Protein AF-A0A6N6KAQ1-F1 (afdb_monomer_lite)

Radius of gyration: 24.55 Å; chains: 1; bounding box: 81×33×63 Å

pLDDT: mean 86.05, std 16.16, range [43.03, 98.62]

Structure (mmCIF, N/CA/C/O backbone):
data_AF-A0A6N6KAQ1-F1
#
_entry.id   AF-A0A6N6KAQ1-F1
#
loop_
_atom_site.group_PDB
_atom_site.id
_atom_site.type_symbol
_atom_site.label_atom_id
_atom_site.label_alt_id
_atom_site.label_comp_id
_atom_site.label_asym_id
_atom_site.label_entity_id
_atom_site.label_seq_id
_atom_site.pdbx_PDB_ins_code
_atom_site.Cartn_x
_atom_site.Cartn_y
_atom_site.Cartn_z
_atom_site.occupancy
_atom_site.B_iso_or_equiv
_atom_site.auth_seq_id
_atom_site.auth_comp_id
_atom_site.auth_asym_id
_atom_site.auth_atom_id
_atom_site.pdbx_PDB_model_num
ATOM 1 N N . MET A 1 1 ? -50.392 -25.477 21.463 1.00 46.09 1 MET A N 1
ATOM 2 C CA . MET A 1 1 ? -50.416 -24.000 21.456 1.00 46.09 1 MET A CA 1
ATOM 3 C C . MET A 1 1 ? -49.168 -23.541 22.203 1.00 46.09 1 MET A C 1
ATOM 5 O O . MET A 1 1 ? -49.264 -23.112 23.339 1.00 46.09 1 MET A O 1
ATOM 9 N N . GLU A 1 2 ? -47.952 -23.886 21.784 1.00 53.78 2 GLU A N 1
ATOM 10 C CA . GLU A 1 2 ? -47.309 -23.620 20.484 1.00 53.78 2 GLU A CA 1
ATOM 11 C C . GLU A 1 2 ? -47.374 -22.140 20.098 1.00 53.78 2 GLU A C 1
ATOM 13 O O . GLU A 1 2 ? -48.457 -21.604 19.882 1.00 53.78 2 GLU A O 1
ATOM 18 N N . GLU A 1 3 ? -46.170 -21.562 20.034 1.00 53.16 3 GLU A N 1
ATOM 19 C CA . GLU A 1 3 ? -45.783 -20.278 19.437 1.00 53.16 3 GLU A CA 1
ATOM 20 C C . GLU A 1 3 ? -45.993 -19.004 20.267 1.00 53.16 3 GLU A C 1
ATOM 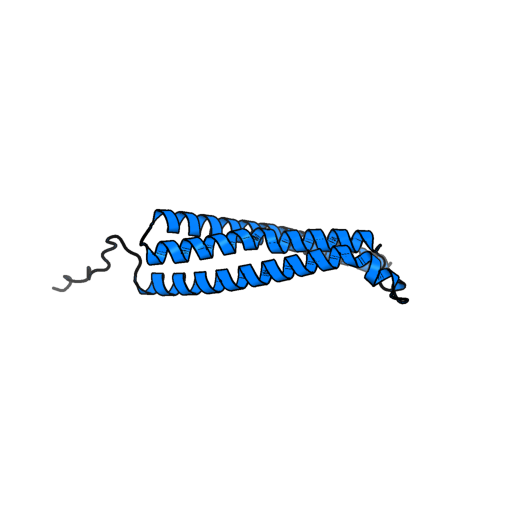22 O O . GLU A 1 3 ? -46.768 -18.124 19.907 1.00 53.16 3 GLU A O 1
ATOM 27 N N . MET A 1 4 ? -45.220 -18.845 21.351 1.00 53.38 4 MET A N 1
ATOM 28 C CA . MET A 1 4 ? -44.944 -17.510 21.900 1.00 53.38 4 MET A CA 1
ATOM 29 C C . MET A 1 4 ? -43.642 -17.461 22.712 1.00 53.38 4 MET A C 1
ATOM 31 O O . MET A 1 4 ? -43.701 -17.396 23.932 1.00 53.38 4 MET A O 1
ATOM 35 N N . ASN A 1 5 ? -42.480 -17.542 22.046 1.00 51.81 5 ASN A N 1
ATOM 36 C CA . ASN A 1 5 ? -41.275 -16.756 22.391 1.00 51.81 5 ASN A CA 1
ATOM 37 C C . ASN A 1 5 ? -40.115 -17.011 21.400 1.00 51.81 5 ASN A C 1
ATOM 39 O O . ASN A 1 5 ? -39.075 -17.547 21.760 1.00 51.81 5 ASN A O 1
ATOM 43 N N . LEU A 1 6 ? -40.297 -16.670 20.119 1.00 50.78 6 LEU A N 1
ATOM 44 C CA . LEU A 1 6 ? -39.203 -16.671 19.125 1.00 50.78 6 LEU A CA 1
ATOM 45 C C . LEU A 1 6 ? -38.761 -15.255 18.730 1.00 50.78 6 LEU A C 1
ATOM 47 O O . LEU A 1 6 ? -38.100 -15.062 17.717 1.00 50.78 6 LEU A O 1
ATOM 51 N N . ILE A 1 7 ? -39.096 -14.264 19.556 1.00 52.97 7 ILE A N 1
ATOM 52 C CA . ILE A 1 7 ? -38.524 -12.916 19.484 1.00 52.97 7 ILE A CA 1
ATOM 53 C C . ILE A 1 7 ? -37.690 -12.714 20.755 1.00 52.97 7 ILE A C 1
ATOM 55 O O . ILE A 1 7 ? -37.927 -11.809 21.546 1.00 52.97 7 ILE A O 1
ATOM 59 N N . ASP A 1 8 ? -36.759 -13.640 20.988 1.00 50.12 8 ASP A N 1
ATOM 60 C CA . ASP A 1 8 ? -35.708 -13.494 21.991 1.00 50.12 8 ASP A CA 1
ATOM 61 C C . ASP A 1 8 ? -34.624 -12.582 21.401 1.00 50.12 8 ASP A C 1
ATOM 63 O O . ASP A 1 8 ? -33.769 -12.991 20.617 1.00 50.12 8 ASP A O 1
ATOM 67 N N . ASP A 1 9 ? -34.794 -11.294 21.676 1.00 52.06 9 ASP A N 1
ATOM 68 C CA . ASP A 1 9 ? -33.719 -10.382 22.067 1.00 52.06 9 ASP A CA 1
ATOM 69 C C . ASP A 1 9 ? -32.486 -10.227 21.153 1.00 52.06 9 ASP A C 1
ATOM 71 O O . ASP A 1 9 ? -31.412 -9.823 21.592 1.00 52.06 9 ASP A O 1
ATOM 75 N N . THR A 1 10 ? -32.625 -10.398 19.835 1.00 55.03 10 THR A N 1
ATOM 76 C CA . THR A 1 10 ? -31.720 -9.713 18.889 1.00 55.03 10 THR A CA 1
ATOM 77 C C . THR A 1 10 ? -32.209 -8.294 18.635 1.00 55.03 10 THR A C 1
ATOM 79 O O . THR A 1 10 ? -32.349 -7.865 17.484 1.00 55.03 10 THR A O 1
ATOM 82 N N . SER A 1 11 ? -32.520 -7.581 19.715 1.00 43.03 11 SER A N 1
ATOM 83 C CA . SER A 1 11 ? -32.718 -6.144 19.707 1.00 43.03 11 SER A CA 1
ATOM 84 C C . SER A 1 11 ? -31.501 -5.523 19.013 1.00 43.03 11 SER A C 1
ATOM 86 O O . SER A 1 11 ? -30.397 -5.425 19.547 1.00 43.03 11 SER A O 1
ATOM 88 N N . ILE A 1 12 ? -31.687 -5.130 17.748 1.00 50.78 12 ILE A N 1
ATOM 89 C CA . ILE A 1 12 ? -30.806 -4.190 17.058 1.00 50.78 12 ILE A CA 1
ATOM 90 C C . ILE A 1 12 ? -31.074 -2.829 17.707 1.00 50.78 12 ILE A C 1
ATOM 92 O O . ILE A 1 12 ? -31.656 -1.923 17.121 1.00 50.78 12 ILE A O 1
ATOM 96 N N . GLU A 1 13 ? -30.691 -2.715 18.974 1.00 44.00 13 GLU A N 1
ATOM 97 C CA . GLU A 1 13 ? -30.700 -1.487 19.744 1.00 44.00 13 GLU A CA 1
ATOM 98 C C . GLU A 1 13 ? -29.250 -1.008 19.849 1.00 44.00 13 GLU A C 1
ATOM 100 O O . GLU A 1 13 ? -28.481 -1.335 20.748 1.00 44.00 13 GLU A O 1
ATOM 105 N N . GLY A 1 14 ? -28.851 -0.245 18.830 1.00 54.91 14 GLY A N 1
ATOM 106 C CA . GLY A 1 14 ? -27.831 0.798 18.950 1.00 54.91 14 GLY A CA 1
ATOM 107 C C . GLY A 1 14 ? -26.362 0.387 19.090 1.00 54.91 14 GLY A C 1
ATOM 108 O O . GLY A 1 14 ? -25.520 1.269 19.266 1.00 54.91 14 GLY A O 1
ATOM 109 N N . GLY A 1 15 ? -25.994 -0.892 18.989 1.00 57.94 15 GLY A N 1
ATOM 110 C CA . GLY A 1 15 ? -24.590 -1.294 19.092 1.00 57.94 15 GLY A CA 1
ATOM 111 C C . GLY A 1 15 ? -24.250 -2.594 18.374 1.00 57.94 15 GLY A C 1
ATOM 112 O O . GLY A 1 15 ? -24.988 -3.566 18.435 1.00 57.94 15 GLY A O 1
ATOM 113 N N . PHE A 1 16 ? -23.083 -2.634 17.719 1.00 65.12 16 PHE A N 1
ATOM 114 C CA . PHE A 1 16 ? -22.513 -3.885 17.210 1.00 65.12 16 PHE A CA 1
ATOM 115 C C . PHE A 1 16 ? -22.430 -4.932 18.326 1.00 65.12 16 PHE A C 1
ATOM 117 O O . PHE A 1 16 ? -21.943 -4.613 19.417 1.00 65.12 16 PHE A O 1
ATOM 124 N N . ASN A 1 17 ? -22.810 -6.175 18.007 1.00 82.00 17 ASN A N 1
ATOM 125 C CA . ASN A 1 17 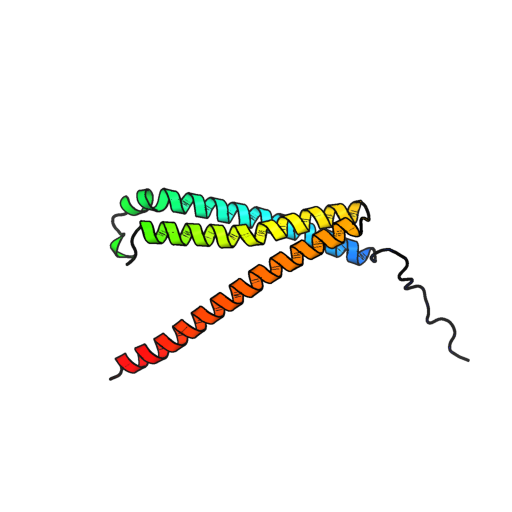? -22.532 -7.351 18.832 1.00 82.00 17 ASN A CA 1
ATOM 126 C C . ASN A 1 17 ? -21.059 -7.309 19.294 1.00 82.00 17 ASN A C 1
ATOM 128 O O . ASN A 1 17 ? -20.156 -7.015 18.500 1.00 82.00 17 ASN A O 1
ATOM 132 N N . ALA A 1 18 ? -20.824 -7.562 20.586 1.00 84.94 18 ALA A N 1
ATOM 133 C CA . ALA A 1 18 ? -19.498 -7.581 21.202 1.00 84.94 18 ALA A CA 1
ATOM 134 C C . ALA A 1 18 ? -18.503 -8.456 20.425 1.00 84.94 18 ALA A C 1
ATOM 136 O O . ALA A 1 18 ? -17.334 -8.092 20.285 1.00 84.94 18 ALA A O 1
ATOM 137 N N . GLU A 1 19 ? -18.982 -9.550 19.842 1.00 90.06 19 GLU A N 1
ATOM 138 C CA . GLU A 1 19 ? -18.185 -10.437 19.006 1.00 90.06 19 GLU A CA 1
ATOM 139 C C . GLU A 1 19 ? -17.703 -9.746 17.715 1.00 90.06 19 GLU A C 1
ATOM 141 O O . GLU A 1 19 ? -16.509 -9.742 17.414 1.00 90.06 19 GLU A O 1
ATOM 146 N N . ILE A 1 20 ? -18.596 -9.043 17.005 1.00 90.25 20 ILE A N 1
ATOM 147 C CA . ILE A 1 20 ? -18.255 -8.282 15.788 1.00 90.25 20 ILE A CA 1
ATOM 148 C C . ILE A 1 20 ? -17.245 -7.176 16.109 1.00 90.25 20 ILE A C 1
ATOM 150 O O . ILE A 1 20 ? -16.300 -6.951 15.347 1.00 90.25 20 ILE A O 1
ATOM 154 N N . LYS A 1 21 ? -17.406 -6.497 17.253 1.00 90.19 21 LYS A N 1
ATOM 155 C CA . LYS A 1 21 ? -16.430 -5.500 17.722 1.00 90.19 21 LYS A CA 1
ATOM 156 C C . LYS A 1 21 ? -15.059 -6.137 17.956 1.00 90.19 21 LYS A C 1
ATOM 158 O O . LYS A 1 21 ? -14.050 -5.531 17.597 1.00 90.19 21 LYS A O 1
ATOM 163 N N . GLY A 1 22 ? -15.024 -7.349 18.513 1.00 94.25 22 GLY A N 1
ATOM 164 C CA . GLY A 1 22 ? -13.812 -8.150 18.685 1.00 94.25 22 GLY A CA 1
ATOM 165 C C . GLY A 1 22 ? -13.110 -8.438 17.357 1.00 94.25 22 GLY A C 1
ATOM 166 O O . GLY A 1 22 ? -11.951 -8.055 17.181 1.00 94.25 22 GLY A O 1
ATOM 167 N N . TYR A 1 23 ? -13.828 -9.014 16.390 1.00 95.94 23 TYR A N 1
ATOM 168 C CA . TYR A 1 23 ? -13.274 -9.328 15.067 1.00 95.94 23 TYR A CA 1
ATOM 169 C C . TYR A 1 23 ? -12.795 -8.087 14.319 1.00 95.94 23 TYR A C 1
ATOM 171 O O . TYR A 1 23 ? -11.718 -8.092 13.716 1.00 95.94 23 TYR A O 1
ATOM 179 N N . LEU A 1 24 ? -13.557 -6.994 14.380 1.00 95.56 24 LEU A N 1
ATOM 180 C CA . LEU A 1 24 ? -13.166 -5.755 13.722 1.00 95.56 24 LEU A CA 1
ATOM 181 C C . LEU A 1 24 ? -11.943 -5.118 14.394 1.00 95.56 24 LEU A C 1
ATOM 183 O O . LEU A 1 24 ? -11.075 -4.591 13.698 1.00 95.56 24 LEU A O 1
ATOM 187 N N . MET A 1 25 ? -11.834 -5.200 15.723 1.00 96.94 25 MET A N 1
ATOM 188 C CA . MET A 1 25 ? -10.660 -4.727 16.462 1.00 96.94 25 MET A CA 1
ATOM 189 C C . MET A 1 25 ? -9.404 -5.496 16.050 1.00 96.94 25 MET A C 1
ATOM 191 O O . MET A 1 25 ? -8.356 -4.891 15.816 1.00 96.94 25 MET A O 1
ATOM 195 N N . GLU A 1 26 ? -9.496 -6.820 15.959 1.00 97.94 26 GLU A N 1
ATOM 196 C CA . GLU A 1 26 ? -8.383 -7.663 15.528 1.00 97.94 26 GLU A CA 1
ATOM 197 C C . GLU A 1 26 ? -8.007 -7.396 14.067 1.00 97.94 26 GLU A C 1
ATOM 199 O O . GLU A 1 26 ? -6.842 -7.120 13.767 1.00 97.94 26 GLU A O 1
ATOM 204 N N . THR A 1 27 ? -8.999 -7.343 13.179 1.00 97.75 27 THR A N 1
ATOM 205 C CA . THR A 1 27 ? -8.808 -7.009 11.761 1.00 97.75 27 THR A CA 1
ATOM 206 C C . THR A 1 27 ? -8.128 -5.651 11.596 1.00 97.75 27 THR A C 1
ATOM 208 O O . THR A 1 27 ? -7.188 -5.515 10.816 1.00 97.75 27 THR A O 1
ATOM 211 N N . ALA A 1 28 ? -8.548 -4.637 12.357 1.00 97.88 28 ALA A N 1
ATOM 212 C CA . ALA A 1 28 ? -7.954 -3.307 12.298 1.00 97.88 28 ALA A CA 1
ATOM 213 C C . ALA A 1 28 ? -6.498 -3.292 12.798 1.00 97.88 28 ALA A C 1
ATOM 215 O O . ALA A 1 28 ? -5.659 -2.597 12.222 1.00 97.88 28 ALA A O 1
ATOM 216 N N . LYS A 1 29 ? -6.155 -4.077 13.827 1.00 98.25 29 LYS A N 1
ATOM 217 C CA . LYS A 1 29 ? -4.762 -4.221 14.290 1.00 98.25 29 LYS A CA 1
ATOM 218 C C . LYS A 1 29 ? -3.878 -4.874 13.223 1.00 98.25 29 LYS A C 1
ATOM 220 O O . LYS A 1 29 ? -2.803 -4.344 12.936 1.00 98.25 29 LYS A O 1
ATOM 225 N N . TRP A 1 30 ? -4.342 -5.957 12.599 1.00 98.62 30 TRP A N 1
ATOM 226 C CA . TRP A 1 30 ? -3.623 -6.620 11.505 1.00 98.62 30 TRP A CA 1
ATOM 227 C C . TRP A 1 30 ? -3.490 -5.724 10.274 1.00 98.62 30 TRP A C 1
ATOM 229 O O . TRP A 1 30 ? -2.399 -5.598 9.720 1.00 98.62 30 TRP A O 1
ATOM 239 N N . ALA A 1 31 ? -4.556 -5.015 9.901 1.00 98.31 31 ALA A N 1
ATOM 240 C CA . ALA A 1 31 ? -4.527 -4.028 8.826 1.00 98.31 31 ALA A CA 1
ATOM 241 C C . ALA A 1 31 ? -3.477 -2.937 9.086 1.00 98.31 31 ALA A C 1
ATOM 243 O O . ALA A 1 31 ? -2.722 -2.582 8.181 1.00 98.31 31 ALA A O 1
ATOM 244 N N . ARG A 1 32 ? -3.367 -2.447 10.331 1.00 98.38 32 ARG A N 1
ATOM 245 C CA . ARG A 1 32 ? -2.332 -1.476 10.717 1.00 98.38 32 ARG A CA 1
ATOM 246 C C . ARG A 1 32 ? -0.928 -2.031 10.507 1.00 98.38 32 ARG A C 1
ATOM 248 O O . ARG A 1 32 ? -0.080 -1.334 9.957 1.00 98.38 32 ARG A O 1
ATOM 255 N N . PHE A 1 33 ? -0.689 -3.258 10.963 1.00 98.56 33 PHE A N 1
ATOM 256 C CA . PHE A 1 33 ? 0.603 -3.922 10.825 1.00 98.56 33 PHE A CA 1
ATOM 257 C C . PHE A 1 33 ? 0.986 -4.089 9.348 1.00 98.56 33 PHE A C 1
ATOM 259 O O . PHE A 1 33 ? 2.052 -3.629 8.939 1.00 98.56 33 PHE A O 1
ATOM 266 N N . ILE A 1 34 ? 0.084 -4.648 8.536 1.00 98.25 34 ILE A N 1
ATOM 267 C CA . ILE A 1 34 ? 0.293 -4.860 7.096 1.00 98.25 34 ILE A CA 1
ATOM 268 C C . ILE A 1 34 ? 0.558 -3.534 6.377 1.00 98.25 34 ILE A C 1
ATOM 270 O O . ILE A 1 34 ? 1.476 -3.454 5.559 1.00 98.25 34 ILE A O 1
ATOM 274 N N . ALA A 1 35 ? -0.204 -2.486 6.699 1.00 98.31 35 ALA A N 1
ATOM 275 C CA . ALA A 1 35 ? -0.032 -1.175 6.090 1.00 98.31 35 ALA A CA 1
ATOM 276 C C . ALA A 1 35 ? 1.352 -0.581 6.391 1.00 98.31 35 ALA A C 1
ATOM 278 O O . ALA A 1 35 ? 2.029 -0.120 5.474 1.00 98.31 35 ALA A O 1
ATOM 279 N N . ILE A 1 36 ? 1.800 -0.631 7.651 1.00 98.44 36 ILE A N 1
ATOM 280 C CA . ILE A 1 36 ? 3.124 -0.128 8.049 1.00 98.44 36 ILE A CA 1
ATOM 281 C C . ILE A 1 36 ? 4.227 -0.907 7.332 1.00 98.44 36 ILE A C 1
ATOM 283 O O . ILE A 1 36 ? 5.098 -0.294 6.718 1.00 98.44 36 ILE A O 1
ATOM 287 N N . VAL A 1 37 ? 4.173 -2.241 7.367 1.00 98.50 37 VAL A N 1
ATOM 288 C CA . VAL A 1 37 ? 5.174 -3.098 6.714 1.00 98.50 37 VAL A CA 1
ATOM 289 C C . VAL A 1 37 ? 5.239 -2.808 5.216 1.00 98.50 37 VAL A C 1
ATOM 291 O O . VAL A 1 37 ? 6.324 -2.604 4.677 1.00 98.50 37 VAL A O 1
ATOM 294 N N . SER A 1 38 ? 4.090 -2.704 4.550 1.00 97.94 38 SER A N 1
ATOM 295 C CA . SER A 1 38 ? 4.031 -2.431 3.111 1.00 97.94 38 SER A CA 1
ATOM 296 C C . SER A 1 38 ? 4.565 -1.043 2.759 1.00 97.94 38 SER A C 1
ATOM 298 O O . SER A 1 38 ? 5.279 -0.896 1.770 1.00 97.94 38 SER A O 1
ATOM 300 N N . ILE A 1 39 ? 4.269 -0.025 3.572 1.00 98.19 39 ILE A N 1
ATOM 301 C CA . ILE A 1 39 ? 4.806 1.328 3.375 1.00 98.19 39 ILE A CA 1
ATOM 302 C C . ILE A 1 39 ? 6.326 1.340 3.569 1.00 98.19 39 ILE A C 1
ATOM 304 O O . ILE A 1 39 ? 7.025 1.963 2.774 1.00 98.19 39 ILE A O 1
ATOM 308 N N . VAL A 1 40 ? 6.854 0.627 4.570 1.00 98.31 40 VAL A N 1
ATOM 309 C CA . VAL A 1 40 ? 8.306 0.493 4.780 1.00 98.31 40 VAL A CA 1
ATOM 310 C C . VAL A 1 40 ? 8.960 -0.215 3.594 1.00 98.31 40 VAL A C 1
ATOM 312 O O . VAL A 1 40 ? 9.948 0.289 3.066 1.00 98.31 40 VAL A O 1
ATOM 315 N N . ILE A 1 41 ? 8.391 -1.329 3.125 1.00 97.50 41 ILE A N 1
ATOM 316 C CA . ILE A 1 41 ? 8.879 -2.047 1.938 1.00 97.50 41 ILE A CA 1
ATOM 317 C C . ILE A 1 41 ? 8.862 -1.130 0.709 1.00 97.50 41 ILE A C 1
ATOM 319 O O . ILE A 1 41 ? 9.857 -1.052 -0.010 1.00 97.50 41 ILE A O 1
ATOM 323 N N . GLY A 1 42 ? 7.774 -0.391 0.488 1.00 97.44 42 GLY A N 1
ATOM 324 C CA . GLY A 1 42 ? 7.683 0.585 -0.596 1.00 97.44 42 GLY A CA 1
ATOM 325 C C . GLY A 1 42 ? 8.723 1.702 -0.470 1.00 97.44 42 GLY A C 1
ATOM 326 O O . GLY A 1 42 ? 9.354 2.066 -1.458 1.00 97.44 42 GLY A O 1
ATOM 327 N N . GLY A 1 43 ? 8.967 2.206 0.742 1.00 96.75 43 GLY A N 1
ATOM 328 C CA . GLY A 1 43 ? 9.999 3.208 1.010 1.00 96.75 43 GLY A CA 1
ATOM 329 C C . GLY A 1 43 ? 11.410 2.693 0.720 1.00 96.75 43 GLY A C 1
ATOM 330 O O . GLY A 1 43 ? 12.191 3.377 0.062 1.00 96.75 43 GLY A O 1
ATOM 331 N N . LEU A 1 44 ? 11.723 1.463 1.134 1.00 96.25 44 LEU A N 1
ATOM 332 C CA . LEU A 1 44 ? 12.995 0.809 0.813 1.00 96.25 44 LEU A CA 1
ATOM 333 C C . LEU A 1 44 ? 13.156 0.586 -0.697 1.00 96.25 44 LEU A C 1
ATOM 335 O O . LEU A 1 44 ? 14.244 0.794 -1.230 1.00 96.25 44 LEU A O 1
ATOM 339 N N . LEU A 1 45 ? 12.079 0.224 -1.399 1.00 95.19 45 LEU A N 1
ATOM 340 C CA . LEU A 1 45 ? 12.084 0.063 -2.854 1.00 95.19 45 LEU A CA 1
ATOM 341 C C . LEU A 1 45 ? 12.334 1.398 -3.575 1.00 95.19 45 LEU A C 1
ATOM 343 O O . LEU A 1 45 ? 13.122 1.455 -4.520 1.00 95.19 45 LEU A O 1
ATOM 347 N N . ALA A 1 46 ? 11.716 2.482 -3.099 1.00 95.75 46 ALA A N 1
ATOM 348 C CA . ALA A 1 46 ? 11.966 3.826 -3.607 1.00 95.75 46 ALA A CA 1
ATOM 349 C C . ALA A 1 46 ? 13.423 4.251 -3.370 1.00 95.75 46 ALA A C 1
ATOM 351 O O . ALA A 1 46 ? 14.064 4.760 -4.286 1.00 95.75 46 ALA A O 1
ATOM 352 N N . LEU A 1 47 ? 13.986 3.978 -2.189 1.00 94.06 47 LEU A N 1
ATOM 353 C CA . LEU A 1 47 ? 15.404 4.230 -1.920 1.00 94.06 47 LEU A CA 1
ATOM 354 C C . LEU A 1 47 ? 16.302 3.430 -2.867 1.00 94.06 47 LEU A C 1
ATOM 356 O O . LEU A 1 47 ? 17.193 4.005 -3.489 1.00 94.06 47 LEU A O 1
ATOM 360 N N . PHE A 1 48 ? 16.032 2.135 -3.046 1.00 90.12 48 PHE A N 1
ATOM 361 C CA . PHE A 1 48 ? 16.772 1.295 -3.988 1.00 90.12 48 PHE A CA 1
ATOM 362 C C . PHE A 1 48 ? 16.753 1.872 -5.409 1.00 90.12 48 PHE A C 1
ATOM 364 O O . PHE A 1 48 ? 17.787 1.889 -6.073 1.00 90.12 48 PHE A O 1
ATOM 371 N N . SER A 1 49 ? 15.616 2.415 -5.855 1.00 91.31 49 SER A N 1
ATOM 372 C CA . SER A 1 49 ? 15.502 3.015 -7.188 1.00 91.31 49 SER A CA 1
ATOM 373 C C . SER A 1 49 ? 16.462 4.191 -7.413 1.00 91.31 49 SER A C 1
ATOM 375 O O . SER A 1 49 ? 17.018 4.327 -8.500 1.00 91.31 49 SER A O 1
ATOM 377 N N . ILE A 1 50 ? 16.728 4.993 -6.377 1.00 89.25 50 ILE A N 1
ATOM 378 C CA . ILE A 1 50 ? 17.636 6.148 -6.447 1.00 89.25 50 ILE A CA 1
ATOM 379 C C . ILE A 1 50 ? 19.091 5.678 -6.571 1.00 89.25 50 ILE A C 1
ATOM 381 O O . ILE A 1 50 ? 19.872 6.246 -7.333 1.00 89.25 50 ILE A O 1
ATOM 385 N N . PHE A 1 51 ? 19.453 4.609 -5.858 1.00 86.38 51 PHE A N 1
ATOM 386 C CA . PHE A 1 51 ? 20.808 4.051 -5.873 1.00 86.38 51 PHE A CA 1
ATOM 387 C C . PHE A 1 51 ? 21.056 3.053 -7.012 1.00 86.38 51 PHE A C 1
ATOM 389 O O . PHE A 1 51 ? 22.203 2.655 -7.227 1.00 86.38 51 PHE A O 1
ATOM 396 N N . ALA A 1 52 ? 20.023 2.671 -7.770 1.00 81.06 52 ALA A N 1
ATOM 397 C CA . ALA A 1 52 ? 20.119 1.671 -8.830 1.00 81.06 52 ALA A CA 1
ATOM 398 C C . ALA A 1 52 ? 21.208 2.016 -9.857 1.00 81.06 52 ALA A C 1
ATOM 400 O O . ALA A 1 52 ? 21.987 1.146 -10.228 1.00 81.06 52 ALA A O 1
ATOM 401 N N . GLY A 1 53 ? 21.339 3.284 -10.262 1.00 74.38 53 GLY A N 1
ATOM 402 C CA . GLY A 1 53 ? 22.376 3.703 -11.213 1.00 74.38 53 GLY A CA 1
ATOM 403 C C . GLY A 1 53 ? 23.803 3.447 -10.715 1.00 74.38 53 GLY A C 1
ATOM 404 O O . GLY A 1 53 ? 24.629 2.914 -11.451 1.00 74.38 53 GLY A O 1
ATOM 405 N N . SER A 1 54 ? 24.088 3.772 -9.453 1.00 80.12 54 SER A N 1
ATOM 406 C CA . SER A 1 54 ? 25.412 3.581 -8.847 1.00 80.12 54 SER A CA 1
ATOM 407 C C . SER A 1 54 ? 25.725 2.107 -8.573 1.00 80.12 54 SER A C 1
ATOM 409 O O . SER A 1 54 ? 26.845 1.657 -8.819 1.00 80.12 54 SER A O 1
ATOM 411 N N . ILE A 1 55 ? 24.734 1.350 -8.090 1.00 74.62 55 ILE A N 1
ATOM 412 C CA . ILE A 1 55 ? 24.877 -0.082 -7.786 1.00 74.62 55 ILE A CA 1
ATOM 413 C C . ILE A 1 55 ? 25.095 -0.870 -9.072 1.00 74.62 55 ILE A C 1
ATOM 415 O O . ILE A 1 55 ? 26.022 -1.676 -9.153 1.00 74.62 55 ILE A O 1
ATOM 419 N N . LEU A 1 56 ? 24.262 -0.616 -10.083 1.00 73.31 56 LEU A N 1
ATOM 420 C CA . LEU A 1 56 ? 24.319 -1.358 -11.327 1.00 73.31 56 LEU A CA 1
ATOM 421 C C . LEU A 1 56 ? 25.661 -1.099 -12.027 1.00 73.31 56 LEU A C 1
ATOM 423 O O . LEU A 1 56 ? 26.344 -2.066 -12.330 1.00 73.31 56 LEU A O 1
ATOM 427 N N . ASN A 1 57 ? 26.121 0.156 -12.143 1.00 69.25 57 ASN A N 1
ATOM 428 C CA . ASN A 1 57 ? 27.379 0.508 -12.830 1.00 69.25 57 ASN A CA 1
ATOM 429 C C . ASN A 1 57 ? 28.655 -0.102 -12.199 1.00 69.25 57 ASN A C 1
ATOM 431 O O . ASN A 1 57 ? 29.713 -0.127 -12.821 1.00 69.25 57 ASN A O 1
ATOM 435 N N . THR A 1 58 ? 28.569 -0.607 -10.964 1.00 69.38 58 THR A N 1
ATOM 436 C CA . THR A 1 58 ? 29.681 -1.284 -10.274 1.00 69.38 58 THR A CA 1
ATOM 437 C C . THR A 1 58 ? 29.746 -2.785 -10.616 1.00 69.38 58 THR A C 1
ATOM 439 O O . THR A 1 58 ? 30.782 -3.428 -10.441 1.00 69.38 58 THR A O 1
ATOM 442 N N . GLY A 1 59 ? 28.659 -3.367 -11.133 1.00 64.38 59 GLY A N 1
ATOM 443 C CA . GLY A 1 59 ? 28.578 -4.777 -11.506 1.00 64.38 59 GLY A CA 1
ATOM 444 C C . GLY A 1 59 ? 29.020 -5.028 -12.949 1.00 64.38 59 GLY A C 1
ATOM 445 O O . GLY A 1 59 ? 28.313 -4.684 -13.885 1.00 64.38 59 GLY A O 1
ATOM 446 N N . ARG A 1 60 ? 30.137 -5.739 -13.152 1.00 56.03 60 ARG A N 1
ATOM 447 C CA . ARG A 1 60 ? 30.634 -6.164 -14.484 1.00 56.03 60 ARG A CA 1
ATOM 448 C C . ARG A 1 60 ? 29.702 -7.110 -15.276 1.00 56.03 60 ARG A C 1
ATOM 450 O O . ARG A 1 60 ? 30.062 -7.501 -16.375 1.00 56.03 60 ARG A O 1
ATOM 457 N N . ASN A 1 61 ? 28.528 -7.470 -14.748 1.00 56.56 61 ASN A N 1
ATOM 458 C CA . ASN A 1 61 ? 27.605 -8.466 -15.318 1.00 56.56 61 ASN A CA 1
ATOM 459 C C . ASN A 1 61 ? 26.280 -7.860 -15.835 1.00 56.56 61 ASN A C 1
ATOM 461 O O . ASN A 1 61 ? 25.273 -8.559 -15.934 1.00 56.56 61 ASN A O 1
ATOM 465 N N . MET A 1 62 ? 26.248 -6.556 -16.126 1.00 55.31 62 MET A N 1
ATOM 466 C CA . MET A 1 62 ? 25.026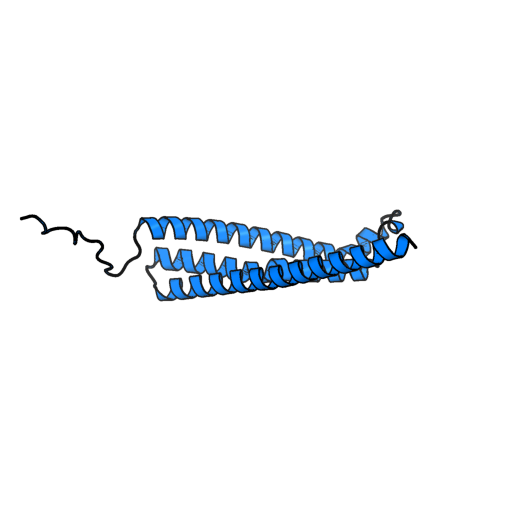 -5.853 -16.553 1.00 55.31 62 MET A CA 1
ATOM 467 C C . MET A 1 62 ? 24.493 -6.262 -17.931 1.00 55.31 62 MET A C 1
ATOM 469 O O . MET A 1 62 ? 23.335 -5.969 -18.212 1.00 55.31 62 MET A O 1
ATOM 473 N N . ASP A 1 63 ? 25.260 -7.001 -18.738 1.00 59.56 63 ASP A N 1
ATOM 474 C CA . ASP A 1 63 ? 24.778 -7.569 -20.009 1.00 59.56 63 ASP A CA 1
ATOM 475 C C . ASP A 1 63 ? 23.605 -8.557 -19.818 1.00 59.56 63 ASP A C 1
ATOM 477 O O . ASP A 1 63 ? 22.955 -8.952 -20.783 1.00 59.56 63 ASP A O 1
ATOM 481 N N . MET A 1 64 ? 23.292 -8.947 -18.573 1.00 61.22 64 MET A N 1
ATOM 482 C CA . MET A 1 64 ? 22.160 -9.818 -18.242 1.00 61.22 64 MET A CA 1
ATOM 483 C C . MET A 1 64 ? 20.787 -9.126 -18.347 1.00 61.22 64 MET A C 1
ATOM 485 O O . MET A 1 64 ? 19.784 -9.817 -18.529 1.00 61.22 64 MET A O 1
ATOM 489 N N . PHE A 1 65 ? 20.703 -7.793 -18.248 1.00 66.06 65 PHE A N 1
ATOM 490 C CA . PHE A 1 65 ? 19.427 -7.075 -18.351 1.00 66.06 65 PHE A CA 1
ATOM 491 C C . PHE A 1 65 ? 19.391 -6.202 -19.611 1.00 66.06 65 PHE A C 1
ATOM 493 O O . PHE A 1 65 ? 20.154 -5.243 -19.700 1.00 66.06 65 PHE A O 1
ATOM 500 N N . PRO A 1 66 ? 18.456 -6.434 -20.555 1.00 74.56 66 PRO A N 1
ATOM 501 C CA . PRO A 1 66 ? 18.355 -5.652 -21.792 1.00 74.56 66 PRO A CA 1
ATOM 502 C C . PRO A 1 66 ? 17.807 -4.225 -21.577 1.00 74.56 66 PRO A C 1
ATOM 504 O O . PRO A 1 66 ? 17.429 -3.550 -22.532 1.00 74.56 66 PRO A O 1
ATOM 507 N N . PHE A 1 67 ? 17.720 -3.757 -20.328 1.00 79.88 67 PHE A N 1
ATOM 508 C CA . PHE A 1 67 ? 17.096 -2.494 -19.943 1.00 79.88 67 PHE A CA 1
ATOM 509 C C . PHE A 1 67 ? 18.118 -1.539 -19.324 1.00 79.88 67 PHE A C 1
ATOM 511 O O . PHE A 1 67 ? 18.980 -1.947 -18.549 1.00 79.88 67 PHE A O 1
ATOM 518 N N . SER A 1 68 ? 17.989 -0.243 -19.621 1.00 85.44 68 SER A N 1
ATOM 519 C CA . SER A 1 68 ? 18.865 0.776 -19.040 1.00 85.44 68 SER A CA 1
ATOM 520 C C . SER A 1 68 ? 18.636 0.925 -17.530 1.00 85.44 68 SER A C 1
ATOM 522 O O . SER A 1 68 ? 17.514 0.789 -17.035 1.00 85.44 68 SER A O 1
ATOM 524 N N . ALA A 1 69 ? 19.693 1.279 -16.791 1.00 83.38 69 ALA A N 1
ATOM 525 C CA . ALA A 1 69 ? 19.619 1.511 -15.345 1.00 83.38 69 ALA A CA 1
ATOM 526 C C . ALA A 1 69 ? 18.563 2.572 -14.973 1.00 83.38 69 ALA A C 1
ATOM 528 O O . ALA A 1 69 ? 17.856 2.436 -13.976 1.00 83.38 69 ALA A O 1
ATOM 529 N N . THR A 1 70 ? 18.408 3.602 -15.812 1.00 87.25 70 THR A N 1
ATOM 530 C CA . THR A 1 70 ? 17.384 4.646 -15.665 1.00 87.25 70 THR A CA 1
ATOM 531 C C . THR A 1 70 ? 15.969 4.091 -15.793 1.00 87.25 70 THR A C 1
ATOM 533 O O . THR A 1 70 ? 15.105 4.445 -14.993 1.00 87.25 70 THR A O 1
ATOM 536 N N . LEU A 1 71 ? 15.717 3.209 -16.766 1.00 88.12 71 LEU A N 1
ATOM 537 C CA . LEU A 1 71 ? 14.401 2.595 -16.937 1.00 88.12 71 LEU A CA 1
ATOM 538 C C . LEU A 1 71 ? 14.044 1.723 -15.728 1.00 88.12 71 LEU A C 1
ATOM 540 O O . LEU A 1 71 ? 12.930 1.816 -15.215 1.00 88.12 71 LEU A O 1
ATOM 544 N N . ILE A 1 72 ? 15.005 0.939 -15.231 1.00 87.81 72 ILE A N 1
ATOM 545 C CA . ILE A 1 72 ? 14.839 0.120 -14.023 1.00 87.81 72 ILE A CA 1
ATOM 546 C C . ILE A 1 72 ? 14.480 1.006 -12.823 1.00 87.81 72 ILE A C 1
ATOM 548 O O . ILE A 1 72 ? 13.505 0.726 -12.126 1.00 87.81 72 ILE A O 1
ATOM 552 N N . ALA A 1 73 ? 15.206 2.108 -12.612 1.00 91.00 73 ALA A N 1
ATOM 553 C CA . ALA A 1 73 ? 14.920 3.050 -11.532 1.00 91.00 73 ALA A CA 1
ATOM 554 C C . ALA A 1 73 ? 13.489 3.614 -11.613 1.00 91.00 73 ALA A C 1
ATOM 556 O O . ALA A 1 73 ? 12.758 3.592 -10.622 1.00 91.00 73 ALA A O 1
ATOM 557 N N . ILE A 1 74 ? 13.050 4.056 -12.797 1.00 92.88 74 ILE A N 1
ATOM 558 C CA . ILE A 1 74 ? 11.697 4.599 -12.999 1.00 92.88 74 ILE A CA 1
ATOM 559 C C . ILE A 1 74 ? 10.628 3.543 -12.687 1.00 92.88 74 ILE A C 1
ATOM 561 O O . ILE A 1 74 ? 9.673 3.833 -11.964 1.00 92.88 74 ILE A O 1
ATOM 565 N N . VAL A 1 75 ? 10.792 2.313 -13.183 1.00 92.88 75 VAL A N 1
ATOM 566 C CA . VAL A 1 75 ? 9.841 1.217 -12.928 1.00 92.88 75 VAL A CA 1
ATOM 567 C C . VAL A 1 75 ? 9.749 0.909 -11.434 1.00 92.88 75 VAL A C 1
ATOM 569 O O . VAL A 1 75 ? 8.648 0.804 -10.896 1.00 92.88 75 VAL A O 1
ATOM 572 N N . TYR A 1 76 ? 10.883 0.819 -10.738 1.00 93.31 76 TYR A N 1
ATOM 573 C CA . TYR A 1 76 ? 10.910 0.543 -9.300 1.00 93.31 76 TYR A CA 1
ATOM 574 C C . TYR A 1 76 ? 10.267 1.668 -8.481 1.00 93.31 76 TYR A C 1
ATOM 576 O O . TYR A 1 76 ? 9.567 1.391 -7.505 1.00 93.31 76 TYR A O 1
ATOM 584 N N . LEU A 1 77 ? 10.437 2.925 -8.897 1.00 95.75 77 LEU A N 1
ATOM 585 C CA . LEU A 1 77 ? 9.792 4.065 -8.251 1.00 95.75 77 LEU A CA 1
ATOM 586 C C . LEU A 1 77 ? 8.265 4.042 -8.435 1.00 95.75 77 LEU A C 1
ATOM 588 O O . LEU A 1 77 ? 7.524 4.290 -7.483 1.00 95.75 77 LEU A O 1
ATOM 592 N N . ILE A 1 78 ? 7.783 3.683 -9.630 1.00 96.31 78 ILE A N 1
ATOM 593 C CA . ILE A 1 78 ? 6.346 3.494 -9.890 1.00 96.31 78 ILE A CA 1
ATOM 594 C C . ILE A 1 78 ? 5.798 2.357 -9.021 1.00 96.31 78 ILE A C 1
ATOM 596 O O . ILE A 1 78 ? 4.769 2.528 -8.366 1.00 96.31 78 ILE A O 1
ATOM 600 N N . MET A 1 79 ? 6.500 1.222 -8.959 1.00 95.62 79 MET A N 1
ATOM 601 C CA . MET A 1 79 ? 6.119 0.080 -8.121 1.00 95.62 79 MET A CA 1
ATOM 602 C C . MET A 1 79 ? 6.047 0.463 -6.639 1.00 95.62 79 MET A C 1
ATOM 604 O O . MET A 1 79 ? 5.083 0.110 -5.960 1.00 95.62 79 MET A O 1
ATOM 608 N N . ALA A 1 80 ? 7.011 1.242 -6.145 1.00 97.12 80 ALA A N 1
ATOM 609 C CA . ALA A 1 80 ? 6.984 1.766 -4.783 1.00 97.12 80 ALA A CA 1
ATOM 610 C C . ALA A 1 80 ? 5.737 2.628 -4.535 1.00 97.12 80 ALA A C 1
ATOM 612 O O . ALA A 1 80 ? 5.041 2.434 -3.537 1.00 97.12 80 ALA A O 1
ATOM 613 N N . GLY A 1 81 ? 5.404 3.521 -5.473 1.00 97.00 81 GLY A N 1
ATOM 614 C CA . GLY A 1 81 ? 4.179 4.320 -5.421 1.00 97.00 81 GLY A CA 1
ATOM 615 C C . GLY A 1 81 ? 2.909 3.463 -5.384 1.00 97.00 81 GLY A C 1
ATOM 616 O O . GLY A 1 81 ? 2.036 3.701 -4.549 1.00 97.00 81 GLY A O 1
ATOM 617 N N . LEU A 1 82 ? 2.827 2.429 -6.228 1.00 97.12 82 LEU A N 1
ATOM 618 C CA . LEU A 1 82 ? 1.694 1.496 -6.273 1.00 97.12 82 LEU A CA 1
ATOM 619 C C . LEU A 1 82 ? 1.546 0.661 -4.997 1.00 97.12 82 LEU A C 1
ATOM 621 O O . LEU A 1 82 ? 0.423 0.316 -4.636 1.00 97.12 82 LEU A O 1
ATOM 625 N N . ILE A 1 83 ? 2.644 0.355 -4.303 1.00 96.69 83 ILE A N 1
ATOM 626 C CA . ILE A 1 83 ? 2.613 -0.332 -3.005 1.00 96.69 83 ILE A CA 1
ATOM 627 C C . ILE A 1 83 ? 2.157 0.631 -1.904 1.00 96.69 83 ILE A C 1
ATOM 629 O O . ILE A 1 83 ? 1.294 0.287 -1.097 1.00 96.69 83 ILE A O 1
ATOM 633 N N . ILE A 1 84 ? 2.708 1.843 -1.853 1.00 97.88 84 ILE A N 1
ATOM 634 C CA . ILE A 1 84 ? 2.431 2.799 -0.772 1.00 97.88 84 ILE A CA 1
ATOM 635 C C . ILE A 1 84 ? 0.994 3.329 -0.859 1.00 97.88 84 ILE A C 1
ATOM 637 O O . ILE A 1 84 ? 0.288 3.347 0.151 1.00 97.88 84 ILE A O 1
ATOM 641 N N . ALA A 1 85 ? 0.540 3.723 -2.053 1.00 97.50 85 ALA A N 1
ATOM 642 C CA . ALA A 1 85 ? -0.739 4.403 -2.262 1.00 97.50 85 ALA A CA 1
ATOM 643 C C . ALA A 1 85 ? -1.966 3.695 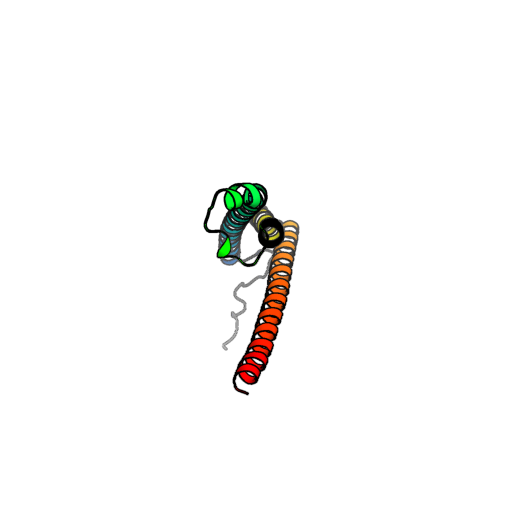-1.641 1.00 97.50 85 ALA A C 1
ATOM 645 O O . ALA A 1 85 ? -2.686 4.343 -0.877 1.00 97.50 85 ALA A O 1
ATOM 646 N N . PRO A 1 86 ? -2.230 2.393 -1.883 1.00 97.50 86 PRO A N 1
ATOM 647 C CA . PRO A 1 86 ? -3.359 1.710 -1.257 1.00 97.50 86 PRO A CA 1
ATOM 648 C C . PRO A 1 86 ? -3.175 1.583 0.255 1.00 97.50 86 PRO A C 1
ATOM 650 O O . PRO A 1 86 ? -4.125 1.762 1.018 1.00 97.50 86 PRO A O 1
ATOM 653 N N . ASN A 1 87 ? -1.953 1.311 0.710 1.00 98.19 87 ASN A N 1
ATOM 654 C CA . ASN A 1 87 ? -1.678 1.047 2.117 1.00 98.19 87 ASN A CA 1
ATOM 655 C C . ASN A 1 87 ? -1.877 2.278 3.014 1.00 98.19 87 ASN A C 1
ATOM 657 O O . ASN A 1 87 ? -2.166 2.116 4.198 1.00 98.19 87 ASN A O 1
ATOM 661 N N . VAL A 1 88 ? -1.858 3.496 2.463 1.00 98.19 88 VAL A N 1
ATOM 662 C CA . VAL A 1 88 ? -2.296 4.704 3.187 1.00 98.19 88 VAL A CA 1
ATOM 663 C C . VAL A 1 88 ? -3.777 4.614 3.581 1.00 98.19 88 VAL A C 1
ATOM 665 O O . VAL A 1 88 ? -4.133 4.919 4.721 1.00 98.19 88 VAL A O 1
ATOM 668 N N . PHE A 1 89 ? -4.652 4.141 2.687 1.00 98.19 89 PHE A N 1
ATOM 669 C CA . PHE A 1 89 ? -6.067 3.930 3.020 1.00 98.19 89 PHE A CA 1
ATOM 670 C C . PHE A 1 89 ? -6.241 2.824 4.061 1.00 98.19 89 PHE A C 1
ATOM 672 O O . PHE A 1 89 ? -7.052 2.969 4.974 1.00 98.19 89 PHE A O 1
ATOM 679 N N . LEU A 1 90 ? -5.453 1.751 3.965 1.00 98.31 90 LEU A N 1
ATOM 680 C CA . LEU A 1 90 ? -5.481 0.660 4.940 1.00 98.31 90 LEU A CA 1
ATOM 681 C C . LEU A 1 90 ? -5.044 1.134 6.338 1.00 98.31 90 LEU A C 1
ATOM 683 O O . LEU A 1 90 ? -5.677 0.787 7.338 1.00 98.31 90 LEU A O 1
ATOM 687 N N . LEU A 1 91 ? -4.023 1.995 6.407 1.00 98.44 91 LEU A N 1
ATOM 688 C CA . LEU A 1 91 ? -3.565 2.616 7.650 1.00 98.44 91 LEU A CA 1
ATOM 689 C C . LEU A 1 91 ? -4.641 3.526 8.264 1.00 98.44 91 LEU A C 1
ATOM 691 O O . LEU A 1 91 ? -4.894 3.463 9.471 1.00 98.44 91 LEU A O 1
ATOM 695 N N . ASN A 1 92 ? -5.312 4.331 7.434 1.00 98.06 92 ASN A N 1
ATOM 696 C CA . ASN A 1 92 ? -6.407 5.203 7.865 1.00 98.06 92 ASN A CA 1
ATOM 697 C C . ASN A 1 92 ? -7.627 4.408 8.347 1.00 98.06 92 ASN A C 1
ATOM 699 O O . ASN A 1 92 ? -8.212 4.759 9.374 1.00 98.06 92 ASN A O 1
ATOM 703 N N . PHE A 1 93 ? -7.989 3.327 7.645 1.00 98.44 93 PHE A N 1
ATOM 704 C CA . PHE A 1 93 ? -9.021 2.387 8.088 1.00 98.44 93 PHE A CA 1
ATOM 705 C C . PHE A 1 93 ? -8.690 1.852 9.478 1.00 98.44 93 PHE A C 1
ATOM 707 O O . PHE A 1 93 ? -9.508 1.978 10.384 1.00 98.44 93 PHE A O 1
ATOM 714 N N . ALA A 1 94 ? -7.482 1.320 9.664 1.00 98.19 94 ALA A N 1
ATOM 715 C CA . ALA A 1 94 ? -7.075 0.736 10.929 1.00 98.19 94 ALA A CA 1
ATOM 716 C C . ALA A 1 94 ? -7.135 1.745 12.087 1.00 98.19 94 ALA A C 1
ATOM 718 O O . ALA A 1 94 ? -7.689 1.448 13.146 1.00 98.19 94 ALA A O 1
ATOM 719 N N . GLY A 1 95 ? -6.605 2.956 11.882 1.00 97.75 95 GLY A N 1
ATOM 720 C CA . GLY A 1 95 ? -6.641 4.017 12.889 1.00 97.75 95 GLY A CA 1
ATOM 721 C C . GLY A 1 95 ? -8.068 4.413 13.275 1.00 97.75 95 GLY A C 1
ATOM 722 O O . GLY A 1 95 ? -8.390 4.476 14.463 1.00 97.75 95 GLY A O 1
ATOM 723 N N . LYS A 1 96 ? -8.936 4.626 12.279 1.00 97.81 96 LYS A N 1
ATOM 724 C CA . LYS A 1 96 ? -10.329 5.034 12.501 1.00 97.81 96 LYS A CA 1
ATOM 725 C C . LYS A 1 96 ? -11.206 3.916 13.057 1.00 97.81 96 LYS A C 1
ATOM 727 O O . LYS A 1 96 ? -12.015 4.191 13.932 1.00 97.81 96 LYS A O 1
ATOM 732 N N . ALA A 1 97 ? -11.009 2.669 12.637 1.00 96.88 97 ALA A N 1
ATOM 733 C CA . ALA A 1 97 ? -11.739 1.524 13.176 1.00 96.88 97 ALA A CA 1
ATOM 734 C C . ALA A 1 97 ? -11.409 1.299 14.659 1.00 96.88 97 ALA A C 1
ATOM 736 O O . ALA A 1 97 ? -12.315 1.160 15.476 1.00 96.88 97 ALA A O 1
ATOM 737 N N . ILE A 1 98 ? -10.125 1.337 15.036 1.00 96.88 98 ILE A N 1
ATOM 738 C CA . ILE A 1 98 ? -9.713 1.193 16.442 1.00 96.88 98 ILE A CA 1
ATOM 739 C C . ILE A 1 98 ? -10.269 2.344 17.294 1.00 96.88 98 ILE A C 1
ATOM 741 O O . ILE A 1 98 ? -10.741 2.100 18.405 1.00 96.88 98 ILE A O 1
ATOM 745 N N . GLY A 1 99 ? -10.218 3.583 16.789 1.00 94.25 99 GLY A N 1
ATOM 746 C CA . GLY A 1 99 ? -10.785 4.759 17.462 1.00 94.25 99 GLY A CA 1
ATOM 747 C C . GLY A 1 99 ? -12.292 4.634 17.679 1.00 94.25 99 GLY A C 1
ATOM 748 O O . GLY A 1 99 ? -12.757 4.731 18.816 1.00 94.25 99 GLY A O 1
ATOM 749 N N . ALA A 1 100 ? -13.027 4.301 16.619 1.00 93.81 100 ALA A N 1
ATOM 750 C CA . ALA A 1 100 ? -14.474 4.123 16.639 1.00 93.81 100 ALA A CA 1
ATOM 751 C C . ALA A 1 100 ? -14.930 3.021 17.601 1.00 93.81 100 ALA A C 1
ATOM 753 O O . ALA A 1 100 ? -15.896 3.197 18.336 1.00 93.81 100 ALA A O 1
ATOM 754 N N . LEU A 1 101 ? -14.221 1.889 17.641 1.00 92.75 101 LEU A N 1
ATOM 755 C CA . LEU A 1 101 ? -14.559 0.775 18.530 1.00 92.75 101 LEU A CA 1
ATOM 756 C C . LEU A 1 101 ? -14.325 1.095 20.011 1.00 92.75 101 LEU A C 1
ATOM 758 O O . LEU A 1 101 ? -14.992 0.517 20.866 1.00 92.75 101 LEU A O 1
ATOM 762 N N . ARG A 1 102 ? -13.393 2.004 20.321 1.00 92.38 102 ARG A N 1
ATOM 763 C CA . ARG A 1 102 ? -13.127 2.465 21.693 1.00 92.38 102 ARG A CA 1
ATOM 764 C C . ARG A 1 102 ? -14.093 3.555 22.139 1.00 92.38 102 ARG A C 1
ATOM 766 O O . ARG A 1 102 ? -14.479 3.575 23.300 1.00 92.38 102 ARG A O 1
ATOM 773 N N . SER A 1 103 ? -14.441 4.468 21.234 1.00 91.06 103 SER A N 1
ATOM 774 C CA . SER A 1 103 ? -15.313 5.611 21.520 1.00 91.06 103 SER A CA 1
ATOM 775 C C . SER A 1 103 ? -16.800 5.316 21.310 1.00 91.06 103 SER A C 1
ATOM 777 O O . SER A 1 103 ? -17.635 6.105 21.736 1.00 91.06 103 SER A O 1
ATOM 779 N N . GLY A 1 104 ? -17.141 4.217 20.629 1.00 86.12 104 GLY A N 1
ATOM 780 C CA . GLY A 1 104 ? -18.505 3.939 20.175 1.00 86.12 104 GLY A CA 1
ATOM 781 C C . GLY A 1 104 ? -18.976 4.858 19.040 1.00 86.12 104 GLY A C 1
ATOM 782 O O . GLY A 1 104 ? -20.165 4.889 18.745 1.00 86.12 104 GLY A O 1
ATOM 783 N N . SER A 1 105 ? -18.077 5.619 18.403 1.00 90.31 105 SER A N 1
ATOM 784 C CA . SER A 1 105 ? -18.443 6.613 17.389 1.00 90.31 105 SER A CA 1
ATOM 785 C C . SER A 1 105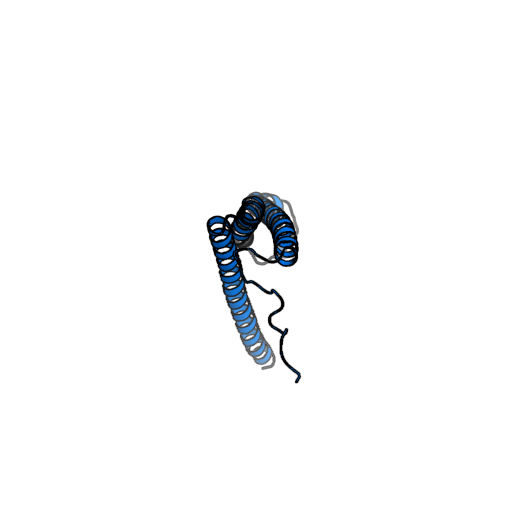 ? -18.785 5.978 16.039 1.00 90.31 105 SER A C 1
ATOM 787 O O . SER A 1 105 ? -17.905 5.553 15.284 1.00 90.31 105 SER A O 1
ATOM 789 N N . GLU A 1 106 ? -20.069 5.994 15.687 1.00 89.56 106 GLU A N 1
ATOM 790 C CA . GLU A 1 106 ? -20.564 5.551 14.378 1.00 89.56 106 GLU A CA 1
ATOM 791 C C . GLU A 1 106 ? -20.002 6.396 13.219 1.00 89.56 106 GLU A C 1
ATOM 793 O O . GLU A 1 106 ? -19.692 5.880 12.141 1.00 89.56 106 GLU A O 1
ATOM 798 N N . SER A 1 107 ? -19.791 7.695 13.451 1.00 92.50 107 SER A N 1
ATOM 799 C CA . SER A 1 107 ? -19.191 8.603 12.466 1.00 92.50 107 SER A CA 1
ATOM 800 C C . SER A 1 107 ? -17.754 8.196 12.128 1.00 92.50 107 SER A C 1
ATOM 802 O O . SER A 1 107 ? -17.392 8.072 10.953 1.00 92.50 107 SER A O 1
ATOM 804 N N . GLU A 1 108 ? -16.932 7.896 13.141 1.00 92.19 108 GLU A N 1
ATOM 805 C CA . GLU A 1 108 ? -15.567 7.413 12.905 1.00 92.19 108 GLU A CA 1
ATOM 806 C C . GLU A 1 108 ? -15.555 6.045 12.224 1.00 92.19 108 GLU A C 1
ATOM 808 O O . GLU A 1 108 ? -14.730 5.806 11.336 1.00 92.19 108 GLU A O 1
ATOM 813 N N . LEU A 1 109 ? -16.499 5.173 12.582 1.00 94.19 109 LEU A N 1
ATOM 814 C CA . LEU A 1 109 ? -16.631 3.861 11.964 1.00 94.19 109 LEU A CA 1
ATOM 815 C C . LEU A 1 109 ? -17.003 3.967 10.481 1.00 94.19 109 LEU A C 1
ATOM 817 O O . LEU A 1 109 ? -16.424 3.283 9.636 1.00 94.19 109 LEU A O 1
ATOM 821 N N . THR A 1 110 ? -17.906 4.885 10.143 1.00 96.44 110 THR A N 1
ATOM 822 C CA . THR A 1 110 ? -18.290 5.189 8.759 1.00 96.44 110 THR A CA 1
ATOM 823 C C . THR A 1 110 ? -17.086 5.661 7.943 1.00 96.44 110 THR A C 1
ATOM 825 O O . THR A 1 110 ? -16.875 5.228 6.804 1.00 96.44 110 THR A O 1
ATOM 828 N N . VAL A 1 111 ? -16.242 6.520 8.525 1.00 97.50 111 VAL A N 1
ATOM 829 C CA . VAL A 1 111 ? -14.988 6.957 7.891 1.00 97.50 111 VAL A CA 1
ATOM 830 C C . VAL A 1 111 ? -14.001 5.794 7.749 1.00 97.50 111 VAL A C 1
ATOM 832 O O . VAL A 1 111 ? -13.318 5.699 6.724 1.00 97.50 111 VAL A O 1
ATOM 835 N N . ALA A 1 112 ? -13.934 4.883 8.722 1.00 97.31 112 ALA A N 1
ATOM 836 C CA . ALA A 1 112 ? -13.104 3.687 8.623 1.00 97.31 112 ALA A CA 1
ATOM 837 C C . ALA A 1 112 ? -13.520 2.831 7.414 1.00 97.31 112 ALA A C 1
ATOM 839 O O . ALA A 1 112 ? -12.698 2.579 6.529 1.00 97.31 112 ALA A O 1
ATOM 840 N N . PHE A 1 113 ? -14.802 2.471 7.302 1.00 97.88 113 PHE A N 1
ATOM 841 C CA . PHE A 1 113 ? -15.306 1.679 6.174 1.00 97.88 113 PHE A CA 1
ATOM 842 C C . PHE A 1 113 ? -15.163 2.389 4.825 1.00 97.88 113 PHE A C 1
ATOM 844 O O . PHE A 1 113 ? -14.888 1.740 3.814 1.00 97.88 113 PHE A O 1
ATOM 851 N N . ARG A 1 114 ? -15.262 3.724 4.786 1.00 98.38 114 ARG A N 1
ATOM 852 C CA . ARG A 1 114 ? -14.955 4.499 3.574 1.00 98.38 114 ARG A CA 1
ATOM 853 C C . ARG A 1 114 ? -13.509 4.291 3.117 1.00 98.38 114 ARG A C 1
ATOM 855 O O . ARG A 1 114 ? -13.278 4.091 1.927 1.00 98.38 114 ARG A O 1
ATOM 862 N N . ASN A 1 115 ? -12.548 4.319 4.040 1.00 98.31 115 ASN A N 1
ATOM 863 C CA . ASN A 1 115 ? -11.143 4.059 3.719 1.00 98.31 115 ASN A CA 1
ATOM 864 C C . ASN A 1 115 ? -10.922 2.607 3.277 1.00 98.31 115 ASN A C 1
ATOM 866 O O . ASN A 1 115 ? -10.224 2.374 2.292 1.00 98.31 115 ASN A O 1
ATOM 870 N N . LEU A 1 116 ? -11.576 1.643 3.931 1.00 98.31 116 LEU A N 1
ATOM 871 C CA . LEU A 1 116 ? -11.511 0.233 3.538 1.00 98.31 116 LEU A CA 1
ATOM 872 C C . LEU A 1 116 ? -12.055 0.009 2.117 1.00 98.31 116 LEU A C 1
ATOM 874 O O . LEU A 1 116 ? -11.436 -0.680 1.308 1.00 98.31 116 LEU A O 1
ATOM 878 N N . LYS A 1 117 ? -13.173 0.659 1.775 1.00 98.12 117 LYS A N 1
ATOM 879 C CA . LYS A 1 117 ? -13.723 0.664 0.413 1.00 98.12 117 LYS A CA 1
ATOM 880 C C . LYS A 1 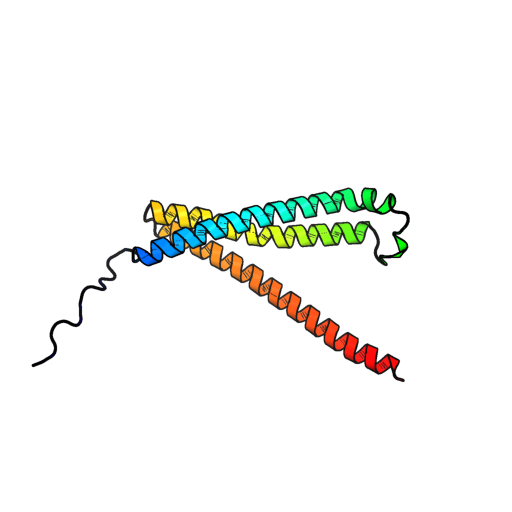117 ? -12.720 1.224 -0.596 1.00 98.12 117 LYS A C 1
ATOM 882 O O . LYS A 1 117 ? -12.542 0.636 -1.660 1.00 98.12 117 LYS A O 1
ATOM 887 N N . SER A 1 118 ? -12.073 2.349 -0.288 1.00 98.19 118 SER A N 1
ATOM 888 C CA . SER A 1 118 ? -11.059 2.944 -1.169 1.00 98.19 118 SER A CA 1
ATOM 889 C C . SER A 1 118 ? -9.858 2.020 -1.377 1.00 98.19 118 SER A C 1
ATOM 891 O O . SER A 1 118 ? -9.407 1.881 -2.513 1.00 98.19 118 SER A O 1
ATOM 893 N N . TYR A 1 119 ? -9.397 1.338 -0.322 1.00 98.25 119 TYR A N 1
ATOM 894 C CA . TYR A 1 119 ? -8.342 0.326 -0.411 1.00 98.25 119 TYR A CA 1
ATOM 895 C C . TYR A 1 119 ? -8.713 -0.789 -1.400 1.00 98.25 119 TYR A C 1
ATOM 897 O O . TYR A 1 119 ? -8.003 -0.999 -2.383 1.00 98.25 119 TYR A O 1
ATOM 905 N N . TYR A 1 120 ? -9.861 -1.448 -1.208 1.00 98.25 120 TYR A N 1
ATOM 906 C CA . TYR A 1 120 ? -10.278 -2.541 -2.093 1.00 98.25 120 TYR A CA 1
ATOM 907 C C . TYR A 1 120 ? -10.603 -2.078 -3.512 1.00 98.25 120 TYR A C 1
ATOM 909 O O . TYR A 1 120 ? -10.330 -2.807 -4.462 1.00 98.25 120 TYR A O 1
ATOM 917 N N . LYS A 1 121 ? -11.125 -0.858 -3.689 1.00 98.06 121 LYS A N 1
ATOM 918 C CA . LYS A 1 121 ? -11.323 -0.284 -5.025 1.00 98.06 121 LYS A CA 1
ATOM 919 C C . LYS A 1 121 ? -9.988 -0.128 -5.754 1.00 98.06 121 LYS A C 1
ATOM 921 O O . LYS A 1 121 ? -9.898 -0.491 -6.923 1.00 98.06 121 LYS A O 1
ATOM 926 N N . PHE A 1 122 ? -8.960 0.381 -5.075 1.00 97.81 122 PHE A N 1
ATOM 927 C CA . PHE A 1 122 ? -7.629 0.517 -5.661 1.00 97.81 122 PHE A CA 1
ATOM 928 C C . PHE A 1 122 ? -7.038 -0.850 -6.027 1.00 97.81 122 PHE A C 1
ATOM 930 O O . PHE A 1 122 ? -6.645 -1.054 -7.174 1.00 97.81 122 PHE A O 1
ATOM 937 N N . ILE A 1 123 ? -7.027 -1.798 -5.083 1.00 97.50 123 ILE A N 1
ATOM 938 C CA . ILE A 1 123 ? -6.483 -3.147 -5.307 1.00 97.50 123 ILE A CA 1
ATOM 939 C C . ILE A 1 123 ? -7.248 -3.878 -6.417 1.00 97.50 123 ILE A C 1
ATOM 941 O O . ILE A 1 123 ? -6.628 -4.514 -7.266 1.00 97.50 123 ILE A O 1
ATOM 945 N N . GLY A 1 124 ? -8.576 -3.751 -6.467 1.00 97.75 124 GLY A N 1
ATOM 946 C CA . GLY A 1 124 ? -9.405 -4.354 -7.511 1.00 97.75 124 GLY A CA 1
ATOM 947 C C . GLY A 1 124 ? -9.108 -3.798 -8.905 1.00 97.75 124 GLY A C 1
ATOM 948 O O . GLY A 1 124 ? -8.936 -4.571 -9.844 1.00 97.75 124 GLY A O 1
ATOM 949 N N . ILE A 1 125 ? -8.974 -2.473 -9.041 1.00 98.06 125 ILE A N 1
ATOM 950 C CA . ILE A 1 125 ? -8.594 -1.840 -10.317 1.00 98.06 125 ILE A CA 1
ATOM 951 C C . ILE A 1 125 ? -7.190 -2.284 -10.738 1.00 98.06 125 ILE A C 1
ATOM 953 O O . ILE A 1 125 ? -6.997 -2.681 -11.885 1.00 98.06 125 ILE A O 1
ATOM 957 N N . LEU A 1 126 ? -6.225 -2.266 -9.814 1.00 96.12 126 LEU A N 1
ATOM 958 C CA . LEU A 1 126 ? -4.862 -2.720 -10.090 1.00 96.12 126 LEU A CA 1
ATOM 959 C C . LEU A 1 126 ? -4.847 -4.186 -10.544 1.00 96.12 126 LEU A C 1
ATOM 961 O O . LEU A 1 126 ? -4.186 -4.525 -11.520 1.00 96.12 126 LEU A O 1
ATOM 965 N N . THR A 1 127 ? -5.633 -5.041 -9.889 1.00 96.81 127 THR A N 1
ATOM 966 C CA . THR A 1 127 ? -5.765 -6.458 -10.251 1.00 96.81 127 THR A CA 1
ATOM 967 C C . THR A 1 127 ? -6.354 -6.627 -11.653 1.00 96.81 127 THR A C 1
ATOM 969 O O . THR A 1 127 ? -5.827 -7.408 -12.441 1.00 96.81 127 THR A O 1
ATOM 972 N N . ALA A 1 128 ? -7.396 -5.868 -12.007 1.00 98.00 128 ALA A N 1
ATOM 973 C CA . ALA A 1 128 ? -7.982 -5.909 -13.347 1.00 98.00 128 ALA A CA 1
ATOM 974 C C . ALA A 1 128 ? -6.974 -5.493 -14.434 1.00 98.00 128 ALA A C 1
ATOM 976 O O . ALA A 1 128 ? -6.890 -6.142 -15.477 1.00 98.00 128 ALA A O 1
ATOM 977 N N . ILE A 1 129 ? -6.166 -4.461 -14.167 1.00 96.50 129 ILE A N 1
ATOM 978 C CA . ILE A 1 129 ? -5.078 -4.033 -15.059 1.00 96.50 129 ILE A CA 1
ATOM 979 C C . ILE A 1 129 ? -4.056 -5.165 -15.244 1.00 96.50 129 ILE A C 1
ATOM 981 O O . ILE A 1 129 ? -3.697 -5.485 -16.376 1.00 96.50 129 ILE A O 1
ATOM 985 N N . MET A 1 130 ? -3.627 -5.812 -14.155 1.00 94.06 130 MET A N 1
ATOM 986 C CA . MET A 1 130 ? -2.671 -6.928 -14.206 1.00 94.06 130 MET A CA 1
ATOM 987 C C . MET A 1 130 ? -3.208 -8.118 -15.010 1.00 94.06 130 MET A C 1
ATOM 989 O O . MET A 1 130 ? -2.486 -8.675 -15.836 1.00 94.06 130 MET A O 1
ATOM 993 N N . ILE A 1 131 ? -4.483 -8.473 -14.828 1.00 96.81 131 ILE A N 1
ATOM 994 C CA . ILE A 1 131 ? -5.144 -9.523 -15.617 1.00 96.81 131 ILE A CA 1
ATOM 995 C C . ILE A 1 131 ? -5.158 -9.153 -17.107 1.00 96.81 131 ILE A C 1
ATOM 997 O O . ILE A 1 131 ? -4.851 -10.000 -17.945 1.00 96.81 131 ILE A O 1
ATOM 1001 N N . GLY A 1 132 ? -5.452 -7.893 -17.445 1.00 96.62 132 GLY A N 1
ATOM 1002 C CA . GLY A 1 132 ? -5.411 -7.403 -18.825 1.00 96.62 132 GLY A CA 1
ATOM 1003 C C . GLY A 1 132 ? -4.027 -7.546 -19.467 1.00 96.62 132 GLY A C 1
ATOM 1004 O O . GLY A 1 132 ? -3.921 -8.022 -20.598 1.00 96.62 132 GLY A O 1
ATOM 1005 N N . PHE A 1 133 ? -2.960 -7.216 -18.732 1.00 94.25 133 PHE A N 1
ATOM 1006 C CA . PHE A 1 133 ? -1.587 -7.426 -19.202 1.00 94.25 133 PHE A CA 1
ATOM 1007 C C . PHE A 1 133 ? -1.252 -8.908 -19.394 1.00 94.25 133 PHE A C 1
ATOM 1009 O O . PHE A 1 133 ? -0.673 -9.262 -20.420 1.00 94.25 133 PHE A O 1
ATOM 1016 N N . TYR A 1 134 ? -1.636 -9.784 -18.460 1.00 90.81 134 TYR A N 1
ATOM 1017 C CA . TYR A 1 134 ? -1.404 -11.224 -18.612 1.00 90.81 134 TYR A CA 1
ATOM 1018 C C . TYR A 1 134 ? -2.146 -11.814 -19.812 1.00 90.81 134 TYR A C 1
ATOM 1020 O O . TYR A 1 134 ? -1.555 -12.590 -20.561 1.00 90.81 134 TYR A O 1
ATOM 1028 N N . ALA A 1 135 ? -3.394 -11.405 -20.049 1.00 95.06 135 ALA A N 1
ATOM 1029 C CA . ALA A 1 135 ? -4.148 -11.819 -21.229 1.00 95.06 135 ALA A CA 1
ATOM 1030 C C . ALA A 1 135 ? -3.480 -11.345 -22.531 1.00 95.06 135 ALA A C 1
ATOM 1032 O O . ALA A 1 135 ? -3.351 -12.119 -23.477 1.00 95.06 135 ALA A O 1
ATOM 1033 N N . LEU A 1 136 ? -3.000 -10.097 -22.569 1.00 94.25 136 LEU A N 1
ATOM 1034 C CA . LEU A 1 136 ? -2.310 -9.548 -23.736 1.00 94.25 136 LEU A CA 1
ATOM 1035 C C . LEU A 1 136 ? -1.003 -10.294 -24.030 1.00 94.25 136 LEU A C 1
ATOM 1037 O O . LEU A 1 136 ? -0.777 -10.700 -25.168 1.00 94.25 136 LEU A O 1
ATOM 1041 N N . VAL A 1 137 ? -0.172 -10.534 -23.010 1.00 92.19 137 VAL A N 1
ATOM 1042 C CA . VAL A 1 137 ? 1.060 -11.324 -23.159 1.00 92.19 137 VAL A CA 1
ATOM 1043 C C . VAL A 1 137 ? 0.741 -12.736 -23.646 1.00 92.19 137 VAL A C 1
ATOM 1045 O O . VAL A 1 137 ? 1.409 -13.214 -24.555 1.00 92.19 137 VAL A O 1
ATOM 1048 N N . PHE A 1 138 ? -0.295 -13.377 -23.102 1.00 90.94 138 PHE A N 1
ATOM 1049 C CA . PHE A 1 138 ? -0.716 -14.717 -23.514 1.00 90.94 138 PHE A CA 1
ATOM 1050 C C . PHE A 1 138 ? -1.108 -14.787 -24.999 1.00 90.94 138 PHE A C 1
ATOM 1052 O O . PHE A 1 138 ? -0.699 -15.704 -25.709 1.00 90.94 138 PHE A O 1
ATOM 1059 N N . VAL A 1 139 ? -1.860 -13.803 -25.499 1.00 93.12 139 VAL A N 1
ATOM 1060 C CA . VAL A 1 139 ? -2.228 -13.744 -26.924 1.00 93.12 139 VAL A CA 1
ATOM 1061 C C . VAL A 1 139 ? -0.993 -13.515 -27.798 1.00 93.12 139 VAL A C 1
ATOM 1063 O O . VAL A 1 139 ? -0.812 -14.208 -28.799 1.00 93.12 139 VAL A O 1
ATOM 1066 N N . LEU A 1 140 ? -0.110 -12.590 -27.410 1.00 90.56 140 LEU A N 1
ATOM 1067 C CA . LEU A 1 140 ? 1.109 -12.295 -28.166 1.00 90.56 140 LEU A CA 1
ATOM 1068 C C . LEU A 1 140 ? 2.069 -13.488 -28.220 1.00 90.56 140 LEU A C 1
ATOM 1070 O O . LEU A 1 140 ? 2.655 -13.738 -29.271 1.00 90.56 140 LEU A O 1
ATOM 1074 N N . THR A 1 141 ? 2.224 -14.241 -27.129 1.00 88.62 141 THR A N 1
ATOM 1075 C CA . THR A 1 141 ? 3.082 -15.435 -27.116 1.00 88.62 141 THR A CA 1
ATOM 1076 C C . THR A 1 141 ? 2.481 -16.577 -27.924 1.00 88.62 141 THR A C 1
ATOM 1078 O O . THR A 1 141 ? 3.227 -17.263 -28.617 1.00 88.62 141 THR A O 1
ATOM 1081 N N . MET A 1 142 ? 1.157 -16.753 -27.918 1.00 89.12 142 MET A N 1
ATOM 1082 C CA . MET A 1 142 ? 0.483 -17.710 -28.803 1.00 89.12 142 MET A CA 1
ATOM 1083 C C . MET A 1 142 ? 0.696 -17.356 -30.282 1.00 89.12 142 MET A C 1
ATOM 1085 O O . MET A 1 142 ? 1.029 -18.230 -31.079 1.00 89.12 142 MET A O 1
ATOM 1089 N N . MET A 1 143 ? 0.572 -16.077 -30.649 1.00 86.81 143 MET A N 1
ATOM 1090 C CA . MET A 1 143 ? 0.784 -15.618 -32.028 1.00 86.81 143 MET A CA 1
ATOM 1091 C C . MET A 1 143 ? 2.260 -15.680 -32.453 1.00 86.81 143 MET A C 1
ATOM 1093 O O . MET A 1 143 ? 2.565 -16.158 -33.542 1.00 86.81 143 MET A O 1
ATOM 1097 N N . GLY A 1 144 ? 3.182 -15.227 -31.600 1.00 82.12 144 GLY A N 1
ATOM 1098 C CA . GLY A 1 144 ? 4.622 -15.235 -31.874 1.00 82.12 144 GLY A CA 1
ATOM 1099 C C . GLY A 1 144 ? 5.230 -16.639 -31.852 1.00 82.12 144 GLY A C 1
ATOM 1100 O O . GLY A 1 144 ? 6.067 -16.960 -32.690 1.00 82.12 144 GLY A O 1
ATOM 1101 N N . GLY A 1 145 ? 4.764 -17.503 -30.947 1.00 75.94 145 GLY A N 1
ATOM 1102 C CA . GLY A 1 145 ? 5.132 -18.917 -30.911 1.00 75.94 145 GLY A CA 1
ATOM 1103 C C . GLY A 1 145 ? 4.633 -19.684 -32.137 1.00 75.94 145 GLY A C 1
ATOM 1104 O O . GLY A 1 145 ? 5.359 -20.524 -32.653 1.00 75.94 145 GLY A O 1
ATOM 1105 N N . ALA A 1 146 ? 3.443 -19.355 -32.655 1.00 61.09 146 ALA A N 1
ATOM 1106 C CA . ALA A 1 146 ? 2.945 -19.911 -33.914 1.00 61.09 146 ALA A CA 1
ATOM 1107 C C . ALA A 1 146 ? 3.730 -19.399 -35.136 1.00 61.09 146 ALA A C 1
ATOM 1109 O O . ALA A 1 146 ? 4.007 -20.174 -36.045 1.00 61.09 146 ALA A O 1
ATOM 1110 N N . ALA A 1 147 ? 4.130 -18.124 -35.151 1.00 60.59 147 ALA A N 1
ATOM 1111 C CA . ALA A 1 147 ? 4.934 -17.549 -36.231 1.00 60.59 147 ALA A CA 1
ATOM 1112 C C . ALA A 1 147 ? 6.371 -18.102 -36.291 1.00 60.59 147 ALA A C 1
ATOM 1114 O O . ALA A 1 147 ? 6.963 -18.098 -37.359 1.00 60.59 147 ALA A O 1
ATOM 1115 N N . ALA A 1 148 ? 6.925 -18.596 -35.178 1.00 62.53 148 ALA A N 1
ATOM 1116 C CA . ALA A 1 148 ? 8.249 -19.226 -35.137 1.00 62.53 148 ALA A CA 1
ATOM 1117 C C . ALA A 1 148 ? 8.272 -20.686 -35.647 1.00 62.53 148 ALA A C 1
ATOM 1119 O O . ALA A 1 148 ? 9.341 -21.294 -35.698 1.00 62.53 148 ALA A O 1
ATOM 1120 N N . LEU A 1 149 ? 7.108 -21.262 -35.980 1.00 57.50 149 LEU A N 1
ATOM 1121 C CA . LEU A 1 149 ? 6.955 -22.624 -36.514 1.00 57.50 149 LEU A CA 1
ATOM 1122 C C . LEU A 1 149 ? 6.790 -22.671 -38.047 1.00 57.50 149 LEU A C 1
ATOM 1124 O O . LEU A 1 149 ? 6.669 -23.766 -38.599 1.00 57.50 149 LEU A O 1
ATOM 1128 N N . PHE A 1 150 ? 6.787 -21.516 -38.719 1.00 51.34 150 PHE A N 1
ATOM 1129 C CA . PHE A 1 150 ? 6.723 -21.359 -40.177 1.00 51.34 150 PHE A CA 1
ATOM 1130 C C . PHE A 1 150 ? 7.927 -20.557 -40.676 1.00 51.34 150 PHE A C 1
ATOM 1132 O O . PHE A 1 150 ? 8.312 -20.771 -41.847 1.00 51.34 150 PHE A O 1
#

Secondary structure (DSSP, 8-state):
--------S----SS--HHHHHHHHHHHHHHHHHHHHHHHHHHHHHHHHHHHHHHHHH-TTGGG-SS-HHHHHHHHHHHHHHHHHHHHHHHHHHHHHHHHHHHT-HHHHHHHHHHHHHHHHHHHHHHHHHHHHHHHHHHHHHHHHHHTT-

Sequence (150 aa):
MEEMNLIDDTSIEGGFNAEIKGYLMETAKWARFIAIVSIVIGGLLALFSIFAGSILNTGRNMDMFPFSATLIAIVYLIMAGLIIAPNVFLLNFAGKAIGALRSGSESELTVAFRNLKSYYKFIGILTAIMIGFYALVFVLTMMGGAAALF

Foldseek 3Di:
DDDDDPPPDPPPPQDDDPVVLVVLLVLLVVLQVQLVVLLVVLVVLLVCLVCQQVVLVVDPPNVVDPDDSNVVSVVSNVVSCLSNVLSVLSNQLSVLSNVCSVVVDPVSNVSSVVSVVVSVVSVVVVVVVVVVVVVVVVVVCVVVVVVVVD